Protein AF-A0AAD2J5J3-F1 (afdb_monomer_lite)

Secondary structure (DSSP, 8-state):
--TT--TTSGGGTEEEEEETTEEEEEE-TTS-HHHH--SEEEEETT---SB-TTS-B--HHHHHHHHHHTTSS-----

pLDDT: mean 88.62, std 15.1, range [41.38, 98.25]

Structure (mmCIF, N/CA/C/O backbone):
data_AF-A0AAD2J5J3-F1
#
_entry.id   AF-A0AAD2J5J3-F1
#
loop_
_atom_site.group_PDB
_atom_site.id
_atom_site.type_symbol
_atom_site.label_atom_id
_atom_site.label_alt_id
_atom_site.label_comp_id
_atom_site.label_asym_id
_atom_site.label_entity_id
_atom_site.label_seq_id
_atom_site.pdbx_PDB_ins_code
_atom_site.Cartn_x
_atom_site.Cartn_y
_atom_site.Cartn_z
_atom_site.occupancy
_atom_site.B_iso_or_equiv
_atom_site.auth_seq_id
_atom_site.auth_comp_id
_atom_site.auth_asym_id
_atom_site.auth_atom_id
_atom_site.pdbx_PDB_model_num
ATOM 1 N N . MET A 1 1 ? -22.186 3.350 5.085 1.00 41.38 1 MET A N 1
ATOM 2 C CA . MET A 1 1 ? -21.888 4.771 4.857 1.00 41.38 1 MET A CA 1
ATOM 3 C C . MET A 1 1 ? -20.677 5.153 5.679 1.00 41.38 1 MET A C 1
ATOM 5 O O . MET A 1 1 ? -20.806 5.318 6.890 1.00 41.38 1 MET A O 1
ATOM 9 N N . LEU A 1 2 ? -19.503 5.209 5.055 1.00 45.38 2 LEU A N 1
ATOM 10 C CA . LEU A 1 2 ? -18.275 5.679 5.703 1.00 45.38 2 LEU A CA 1
ATOM 11 C C . LEU A 1 2 ? -17.996 7.093 5.194 1.00 45.38 2 LEU A C 1
ATOM 13 O O . LEU A 1 2 ? -17.244 7.317 4.253 1.00 45.38 2 LEU A O 1
ATOM 17 N N . VAL A 1 3 ? -18.657 8.060 5.825 1.00 44.31 3 VAL A N 1
ATOM 18 C CA . VAL A 1 3 ? -18.453 9.484 5.559 1.00 44.31 3 VAL A CA 1
ATOM 19 C C . VAL A 1 3 ? -17.231 9.943 6.361 1.00 44.31 3 VAL A C 1
ATOM 21 O O . VAL A 1 3 ? -17.301 9.987 7.588 1.00 44.31 3 VAL A O 1
ATOM 24 N N . GLY A 1 4 ? -16.122 10.292 5.693 1.00 45.22 4 GLY A N 1
ATOM 25 C CA . GLY A 1 4 ? -15.012 11.018 6.334 1.00 45.22 4 GLY A CA 1
ATOM 26 C C . GLY A 1 4 ? -13.574 10.669 5.933 1.00 45.22 4 GLY A C 1
ATOM 27 O O . GLY A 1 4 ? -12.656 11.277 6.487 1.00 45.22 4 GLY A O 1
ATOM 28 N N . GLU A 1 5 ? -13.333 9.739 5.007 1.00 48.38 5 GLU A N 1
ATOM 29 C CA . GLU A 1 5 ? -11.960 9.440 4.580 1.00 48.38 5 GLU A CA 1
ATOM 30 C C . GLU A 1 5 ? -11.455 10.493 3.589 1.00 48.38 5 GLU A C 1
ATOM 32 O O . GLU A 1 5 ? -11.643 10.394 2.383 1.00 48.38 5 GLU A O 1
ATOM 37 N N . ASN A 1 6 ? -10.817 11.538 4.114 1.00 52.84 6 ASN A N 1
ATOM 38 C CA . ASN A 1 6 ? -9.863 12.309 3.322 1.00 52.84 6 ASN A CA 1
ATOM 39 C C . ASN A 1 6 ? -8.652 11.398 3.051 1.00 52.84 6 ASN A C 1
ATOM 41 O O . ASN A 1 6 ? -8.282 10.630 3.944 1.00 52.84 6 ASN A O 1
ATOM 45 N N . ASP A 1 7 ? -7.990 11.511 1.895 1.00 54.41 7 ASP A N 1
ATOM 46 C CA . ASP A 1 7 ? -6.801 10.718 1.505 1.00 54.41 7 ASP A CA 1
ATOM 47 C C . ASP A 1 7 ? -5.713 10.629 2.600 1.00 54.41 7 ASP A C 1
ATOM 49 O O . ASP A 1 7 ? -4.925 9.685 2.644 1.00 54.41 7 ASP A O 1
ATOM 53 N N . SER A 1 8 ? -5.699 11.586 3.536 1.00 59.38 8 SER A N 1
ATOM 54 C CA . SER A 1 8 ? -4.854 11.621 4.737 1.00 59.38 8 SER A CA 1
ATOM 55 C C . SER A 1 8 ? -5.167 10.552 5.797 1.00 59.38 8 SER A C 1
ATOM 57 O O . SER A 1 8 ? -4.427 10.427 6.773 1.00 59.38 8 SER A O 1
ATOM 59 N N . THR A 1 9 ? -6.254 9.793 5.652 1.00 79.19 9 THR A N 1
ATOM 60 C CA . THR A 1 9 ? -6.682 8.760 6.609 1.00 79.19 9 THR A CA 1
ATOM 61 C C . THR A 1 9 ? -6.359 7.344 6.158 1.00 79.19 9 THR A C 1
ATOM 63 O O . THR A 1 9 ? -6.169 6.495 7.025 1.00 79.19 9 THR A O 1
ATOM 66 N N . LEU A 1 10 ? -6.189 7.094 4.855 1.00 91.19 10 LEU A N 1
ATOM 67 C CA . LEU A 1 10 ? -5.844 5.767 4.324 1.00 91.19 10 LEU A CA 1
ATOM 68 C C . LEU A 1 10 ? -4.488 5.264 4.833 1.00 91.19 10 LEU A C 1
ATOM 70 O O . LEU A 1 10 ? -4.306 4.066 5.029 1.00 91.19 10 LEU A O 1
ATOM 74 N N . THR A 1 11 ? -3.568 6.173 5.159 1.00 92.19 11 THR A N 1
ATOM 75 C CA . THR A 1 11 ? -2.292 5.849 5.823 1.00 92.19 11 THR A CA 1
ATOM 76 C C . THR A 1 11 ? -2.466 5.239 7.221 1.00 92.19 11 THR A C 1
ATOM 78 O O . THR A 1 11 ? -1.529 4.658 7.761 1.00 92.19 11 THR A O 1
ATOM 81 N N . LYS A 1 12 ? -3.659 5.332 7.825 1.00 93.56 12 LYS A N 1
ATOM 82 C CA . LYS A 1 12 ? -4.007 4.638 9.076 1.00 93.56 12 LYS A CA 1
ATOM 83 C C . LYS A 1 12 ? -4.411 3.179 8.864 1.00 93.56 12 LYS A C 1
ATOM 85 O O . LYS A 1 12 ? -4.536 2.452 9.851 1.00 93.56 12 LYS A O 1
ATOM 90 N N . TYR A 1 13 ? -4.644 2.778 7.618 1.00 94.69 13 TYR A N 1
ATOM 91 C CA . TYR A 1 13 ? -5.083 1.439 7.235 1.00 94.69 13 TYR A CA 1
ATOM 92 C C . TYR A 1 13 ? -4.027 0.706 6.419 1.00 94.69 13 TYR A C 1
ATOM 94 O O . TYR A 1 13 ? -3.897 -0.496 6.589 1.00 94.69 13 TYR A O 1
ATOM 102 N N . LEU A 1 14 ? -3.292 1.401 5.550 1.00 96.19 14 LEU A N 1
ATOM 103 C CA . LEU A 1 14 ? -2.356 0.803 4.601 1.00 96.19 14 LEU A CA 1
ATOM 104 C C . LEU A 1 14 ? -0.943 1.341 4.832 1.00 96.19 14 LEU A C 1
ATOM 106 O O . LEU A 1 14 ? -0.775 2.555 4.943 1.00 96.19 14 LEU A O 1
ATOM 110 N N . ASP A 1 15 ? 0.056 0.461 4.843 1.00 96.75 15 ASP A N 1
ATOM 111 C CA . ASP A 1 15 ? 1.475 0.816 4.722 1.00 96.75 15 ASP A CA 1
ATOM 112 C C . ASP A 1 15 ? 2.149 -0.015 3.627 1.00 96.75 15 ASP A C 1
ATOM 114 O O . ASP A 1 15 ? 2.045 -1.243 3.601 1.00 96.75 15 ASP A O 1
ATOM 118 N N . PHE A 1 16 ? 2.817 0.666 2.697 1.00 97.56 16 PHE A N 1
ATOM 119 C CA . PHE A 1 16 ? 3.483 0.054 1.549 1.00 97.56 16 PHE A CA 1
ATOM 120 C C . PHE A 1 16 ? 4.996 0.039 1.764 1.00 97.56 16 PHE A C 1
ATOM 122 O O . PHE A 1 16 ? 5.637 1.080 1.920 1.00 97.56 16 PHE A O 1
ATOM 129 N N . ARG A 1 17 ? 5.594 -1.149 1.696 1.00 96.81 17 ARG A N 1
ATOM 130 C CA . ARG A 1 17 ? 7.033 -1.356 1.905 1.00 96.81 17 ARG A CA 1
ATOM 131 C C . ARG A 1 17 ? 7.603 -2.335 0.890 1.00 96.81 17 ARG A C 1
ATOM 133 O O . ARG A 1 17 ? 6.963 -3.308 0.497 1.00 96.81 17 ARG A O 1
ATOM 140 N N . LYS A 1 18 ? 8.841 -2.085 0.471 1.00 96.50 18 LYS A N 1
ATOM 141 C CA . LYS A 1 18 ? 9.563 -2.943 -0.469 1.00 96.50 18 LYS A CA 1
ATOM 142 C C . LYS A 1 18 ? 10.257 -4.079 0.277 1.00 96.50 18 LYS A C 1
ATOM 144 O O . LYS A 1 18 ? 11.002 -3.832 1.223 1.00 96.50 18 LYS A O 1
ATOM 149 N N .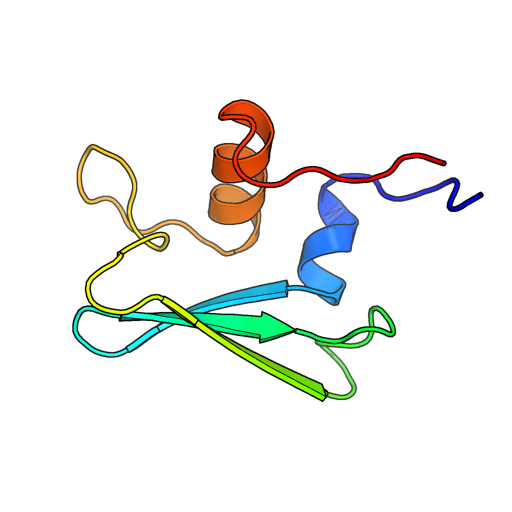 GLU A 1 19 ? 10.069 -5.312 -0.185 1.00 97.00 19 GLU A N 1
ATOM 150 C CA . GLU A 1 19 ? 10.815 -6.494 0.270 1.00 97.00 19 GLU A CA 1
ATOM 151 C C . GLU A 1 19 ? 11.438 -7.193 -0.944 1.00 97.00 19 GLU A C 1
ATOM 153 O O . GLU A 1 19 ? 10.778 -7.934 -1.673 1.00 97.00 19 GLU A O 1
ATOM 158 N N . GLY A 1 20 ? 12.723 -6.927 -1.204 1.00 95.38 20 GLY A N 1
ATOM 159 C CA . GLY A 1 20 ? 13.388 -7.398 -2.422 1.00 95.38 20 GLY A CA 1
ATOM 160 C C . GLY A 1 20 ? 12.733 -6.811 -3.678 1.00 95.38 20 GLY A C 1
ATOM 161 O O . GLY A 1 20 ? 12.685 -5.592 -3.844 1.00 95.38 20 GLY A O 1
ATOM 162 N N . TYR A 1 21 ? 12.219 -7.672 -4.559 1.00 95.69 21 TYR A N 1
ATOM 163 C CA . TYR A 1 21 ? 11.462 -7.264 -5.753 1.00 95.69 21 TYR A CA 1
ATOM 164 C C . TYR A 1 21 ? 9.955 -7.121 -5.510 1.00 95.69 21 TYR A C 1
ATOM 166 O O . TYR A 1 21 ? 9.239 -6.692 -6.411 1.00 95.69 21 TYR A O 1
ATOM 174 N N . ASN A 1 22 ? 9.478 -7.454 -4.312 1.00 97.75 22 ASN A N 1
ATOM 175 C CA . ASN A 1 22 ? 8.061 -7.463 -3.983 1.00 97.75 22 ASN A CA 1
ATOM 176 C C . ASN A 1 22 ? 7.647 -6.161 -3.299 1.00 97.75 22 ASN A C 1
ATOM 178 O O . ASN A 1 22 ? 8.456 -5.491 -2.645 1.00 97.75 22 ASN A O 1
ATOM 182 N N . THR A 1 23 ? 6.354 -5.866 -3.376 1.00 98.25 23 THR A N 1
ATOM 183 C CA . THR A 1 23 ? 5.703 -4.893 -2.501 1.00 98.25 23 THR A CA 1
ATOM 184 C C . THR A 1 23 ? 4.899 -5.653 -1.465 1.00 98.25 23 THR A C 1
ATOM 186 O O . THR A 1 23 ? 4.070 -6.497 -1.801 1.00 98.25 23 THR A O 1
ATOM 189 N N . VAL A 1 24 ? 5.135 -5.339 -0.201 1.00 98.25 24 VAL A N 1
ATOM 190 C CA . VAL A 1 24 ? 4.294 -5.767 0.907 1.00 98.25 24 VAL A CA 1
ATOM 191 C C . VAL A 1 24 ? 3.384 -4.613 1.286 1.00 98.25 24 VAL A C 1
ATOM 193 O O . VAL A 1 24 ? 3.842 -3.482 1.444 1.00 98.25 24 VAL A O 1
ATOM 196 N N . ILE A 1 25 ? 2.101 -4.927 1.418 1.00 98.12 25 ILE A N 1
ATOM 197 C CA . ILE A 1 25 ? 1.076 -4.019 1.910 1.00 98.12 25 ILE A CA 1
ATOM 198 C C . ILE A 1 25 ? 0.637 -4.551 3.266 1.00 98.12 25 ILE A C 1
ATOM 200 O O . ILE A 1 25 ? 0.013 -5.614 3.359 1.00 98.12 25 ILE A O 1
ATOM 204 N N . ASP A 1 26 ? 0.990 -3.813 4.303 1.00 98.12 26 ASP A N 1
ATOM 205 C CA . ASP A 1 26 ? 0.502 -4.034 5.651 1.00 98.12 26 ASP A CA 1
ATOM 206 C C . ASP A 1 26 ? -0.861 -3.354 5.783 1.00 98.12 26 ASP A C 1
ATOM 208 O O . ASP A 1 26 ? -1.016 -2.172 5.469 1.00 98.12 26 ASP A O 1
ATOM 212 N N . VAL A 1 27 ? -1.866 -4.119 6.203 1.00 96.94 27 VAL A N 1
ATOM 213 C CA .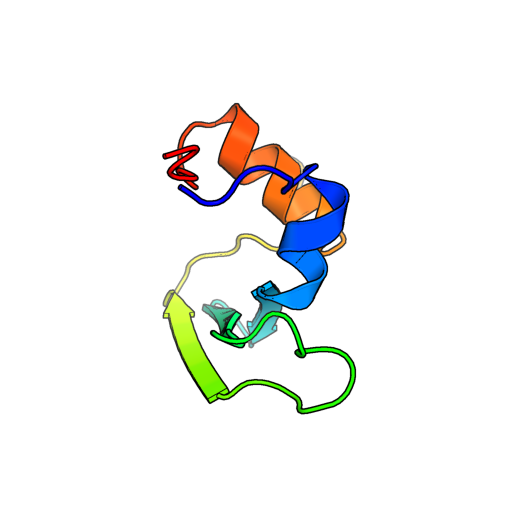 VAL A 1 27 ? -3.258 -3.674 6.279 1.00 96.94 27 VAL A CA 1
ATOM 214 C C . VAL A 1 27 ? -3.732 -3.745 7.729 1.00 96.94 27 VAL A C 1
ATOM 216 O O . VAL A 1 27 ? -3.478 -4.724 8.425 1.00 96.94 27 VAL A O 1
ATOM 219 N N . ASN A 1 28 ? -4.424 -2.708 8.192 1.00 96.38 28 ASN A N 1
ATOM 220 C CA . ASN A 1 28 ? -5.177 -2.694 9.441 1.00 96.38 28 ASN A CA 1
ATOM 221 C C . ASN A 1 28 ? -6.633 -2.349 9.128 1.00 96.38 28 ASN A C 1
ATOM 223 O O . ASN A 1 28 ? -6.942 -1.211 8.783 1.00 96.38 28 ASN A O 1
ATOM 227 N N . THR A 1 29 ? -7.540 -3.305 9.292 1.00 92.81 29 THR A N 1
ATOM 228 C CA . THR A 1 29 ? -8.971 -3.136 8.972 1.00 92.81 29 THR A CA 1
ATOM 229 C C . THR A 1 29 ? -9.723 -2.170 9.888 1.00 92.81 29 THR A C 1
ATOM 231 O O . THR A 1 29 ? -10.886 -1.862 9.639 1.00 92.81 29 THR A O 1
ATOM 234 N N . GLN A 1 30 ? -9.084 -1.708 10.961 1.00 92.81 30 GLN A N 1
ATOM 235 C CA . GLN A 1 30 ? -9.678 -0.868 12.001 1.00 92.81 30 GLN A CA 1
ATOM 236 C C . GLN A 1 30 ? -9.159 0.579 11.970 1.00 92.81 30 GLN A C 1
ATOM 238 O O . GLN A 1 30 ? -9.510 1.362 12.856 1.00 92.81 30 GLN A O 1
ATOM 243 N N . GLY A 1 31 ? -8.294 0.937 11.014 1.00 92.00 31 GLY A N 1
ATOM 244 C CA . GLY A 1 31 ? -7.707 2.279 10.913 1.00 92.00 31 GLY A CA 1
ATOM 245 C C . GLY A 1 31 ? -6.756 2.612 12.064 1.00 92.00 31 GLY A C 1
ATOM 246 O O . GLY A 1 31 ? -6.631 3.769 12.473 1.00 92.00 31 GLY A O 1
ATOM 247 N N . LYS A 1 32 ? -6.128 1.589 12.650 1.00 94.94 32 LYS A N 1
ATOM 248 C CA . LYS A 1 32 ? -5.258 1.690 13.829 1.00 94.94 32 LYS A CA 1
ATOM 249 C C . LYS A 1 32 ? -3.831 1.230 13.546 1.00 94.94 32 LYS A C 1
ATOM 251 O O . LYS A 1 32 ? -3.121 0.876 14.481 1.00 94.94 32 LYS A O 1
ATOM 256 N N . LEU A 1 33 ? -3.374 1.279 12.295 1.00 93.44 33 LEU A N 1
ATOM 257 C CA . LEU A 1 33 ? -2.050 0.785 11.903 1.00 93.44 33 LEU A CA 1
ATOM 258 C C . LEU A 1 33 ? -0.914 1.381 12.755 1.00 93.44 33 LEU A C 1
ATOM 260 O O . LEU A 1 33 ? -0.056 0.651 13.238 1.00 93.44 33 LEU A O 1
ATOM 264 N N . GLY A 1 34 ? -0.966 2.685 13.047 1.00 90.94 34 GLY A N 1
ATOM 265 C CA . GLY A 1 34 ? 0.047 3.361 13.868 1.00 90.94 34 GLY A CA 1
ATOM 266 C C . GLY A 1 34 ? 0.047 3.007 15.365 1.00 90.94 34 GLY A C 1
ATOM 267 O O . GLY A 1 34 ? 1.006 3.342 16.053 1.00 90.94 34 GLY A O 1
ATOM 268 N N . THR A 1 35 ? -1.002 2.364 15.895 1.00 94.19 35 THR A N 1
ATOM 269 C CA . THR A 1 35 ? -1.108 2.016 17.330 1.00 94.19 35 THR A CA 1
ATOM 270 C C . THR A 1 35 ? -1.246 0.519 17.595 1.00 94.19 35 THR A C 1
ATOM 272 O O . THR A 1 35 ? -0.810 0.050 18.643 1.00 94.19 35 THR A O 1
ATOM 275 N N . GLN A 1 36 ? -1.841 -0.233 16.670 1.00 94.62 36 GLN A N 1
ATOM 276 C CA . GLN A 1 36 ? -2.083 -1.674 16.768 1.00 94.62 36 GLN A CA 1
ATOM 277 C C . GLN A 1 36 ? -1.252 -2.495 15.774 1.00 94.62 36 GLN A C 1
ATOM 279 O O . GLN A 1 36 ? -1.201 -3.714 15.912 1.00 94.62 36 GLN A O 1
ATOM 284 N N . GLY A 1 37 ? -0.585 -1.857 14.807 1.00 95.56 37 GLY A N 1
ATOM 285 C CA . GLY A 1 37 ? 0.112 -2.559 13.732 1.00 95.56 37 GLY A CA 1
ATOM 286 C C . GLY A 1 37 ? -0.848 -3.186 12.719 1.00 95.56 37 GLY A C 1
ATOM 287 O O . GLY A 1 37 ? -2.049 -2.912 12.729 1.00 95.56 37 GLY A O 1
ATOM 288 N N . ALA A 1 38 ? -0.309 -3.987 11.805 1.00 97.38 38 ALA A N 1
ATOM 289 C CA . ALA A 1 38 ? -1.085 -4.653 10.765 1.00 97.38 38 ALA A CA 1
ATOM 290 C C . ALA A 1 38 ? -1.854 -5.859 11.327 1.00 97.38 38 ALA A C 1
ATOM 292 O O . ALA A 1 38 ? -1.315 -6.620 12.132 1.00 97.38 38 ALA A O 1
ATOM 293 N N . ASP A 1 39 ? -3.095 -6.051 10.879 1.00 97.69 39 ASP A N 1
ATOM 294 C CA . ASP A 1 39 ? -3.891 -7.262 11.126 1.00 97.69 39 ASP A CA 1
ATOM 295 C C . ASP A 1 39 ? -3.949 -8.186 9.898 1.00 97.69 39 ASP A C 1
ATOM 297 O O . ASP A 1 39 ? -4.329 -9.354 10.009 1.00 97.69 39 ASP A O 1
ATOM 301 N N . GLN A 1 40 ? -3.521 -7.685 8.739 1.00 97.69 40 GLN A N 1
ATOM 302 C CA . GLN A 1 40 ? -3.461 -8.402 7.475 1.00 97.69 40 GLN 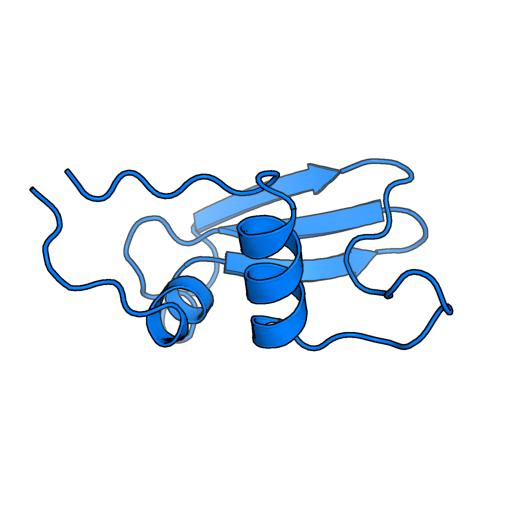A CA 1
ATOM 303 C C . GLN A 1 40 ? -2.205 -8.018 6.687 1.00 97.69 40 GLN A C 1
ATOM 305 O O . GLN A 1 40 ? -1.657 -6.928 6.835 1.00 97.69 40 GLN A O 1
ATOM 310 N N . LYS A 1 41 ? -1.767 -8.931 5.815 1.00 97.44 41 LYS A N 1
ATOM 311 C CA . LYS A 1 41 ? -0.609 -8.749 4.935 1.00 97.44 41 LYS A CA 1
ATOM 312 C C . LYS A 1 41 ? -0.970 -9.173 3.518 1.00 97.44 41 LYS A C 1
ATOM 314 O O . LYS A 1 41 ? -1.427 -10.297 3.310 1.00 97.44 41 LYS A O 1
ATOM 319 N N . ILE A 1 42 ? -0.701 -8.305 2.549 1.00 97.69 42 ILE A N 1
ATOM 320 C CA . ILE A 1 42 ? -0.798 -8.609 1.117 1.00 97.69 42 ILE A CA 1
ATOM 321 C C . ILE A 1 42 ? 0.606 -8.526 0.523 1.00 97.69 42 ILE A C 1
ATOM 323 O O . ILE A 1 42 ? 1.354 -7.593 0.810 1.00 97.69 42 ILE A O 1
ATOM 327 N N . VAL A 1 43 ? 0.974 -9.501 -0.307 1.00 98.00 43 VAL A N 1
ATOM 328 C CA . VAL A 1 43 ? 2.258 -9.507 -1.017 1.00 98.00 43 VAL A CA 1
ATOM 329 C C . VAL A 1 43 ? 1.990 -9.457 -2.511 1.00 98.00 43 VAL A C 1
ATOM 331 O O . VAL A 1 43 ? 1.314 -10.326 -3.056 1.00 98.00 43 VAL A O 1
ATOM 334 N N . LEU A 1 44 ? 2.533 -8.435 -3.164 1.00 97.56 44 LEU A N 1
ATOM 335 C CA . LEU A 1 44 ? 2.574 -8.326 -4.614 1.00 97.56 44 LEU A CA 1
ATOM 336 C C . LEU A 1 44 ? 3.956 -8.777 -5.088 1.00 97.56 44 LEU A C 1
ATOM 338 O O . LEU A 1 44 ? 4.959 -8.092 -4.867 1.00 97.56 44 LEU A O 1
ATOM 342 N N . GLU A 1 45 ? 4.009 -9.952 -5.705 1.00 98.00 45 GLU A N 1
ATOM 343 C CA . GLU A 1 45 ? 5.261 -10.555 -6.157 1.00 98.00 45 GLU A CA 1
ATOM 344 C C . GLU A 1 45 ? 5.785 -9.893 -7.432 1.00 98.00 45 GLU A C 1
ATOM 346 O O . GLU A 1 45 ? 5.043 -9.719 -8.397 1.00 98.00 45 GLU A O 1
ATOM 351 N N . ASN A 1 46 ? 7.079 -9.556 -7.449 1.00 97.19 46 ASN A N 1
ATOM 352 C CA . ASN A 1 46 ? 7.758 -8.889 -8.568 1.00 97.19 46 ASN A CA 1
ATOM 353 C C . ASN A 1 46 ? 7.086 -7.578 -9.021 1.00 97.19 46 ASN A C 1
ATOM 355 O O . ASN A 1 46 ? 7.179 -7.190 -10.186 1.00 97.19 46 ASN A O 1
ATOM 359 N N . VAL A 1 47 ? 6.408 -6.894 -8.098 1.00 96.31 47 VAL A N 1
ATOM 360 C CA . VAL A 1 47 ? 5.771 -5.596 -8.322 1.00 96.31 47 VAL A CA 1
ATOM 361 C C . VAL A 1 47 ? 6.374 -4.585 -7.360 1.00 96.31 47 VAL A C 1
ATOM 363 O O . VAL A 1 47 ? 6.436 -4.826 -6.155 1.00 96.31 47 VAL A O 1
ATOM 366 N N . ASP A 1 48 ? 6.762 -3.424 -7.885 1.00 95.88 48 ASP A N 1
ATOM 367 C CA . ASP A 1 48 ? 7.214 -2.284 -7.093 1.00 95.88 48 ASP A CA 1
ATOM 368 C C . ASP A 1 48 ? 6.180 -1.156 -7.151 1.00 95.88 48 ASP A C 1
ATOM 370 O O . ASP A 1 48 ? 5.982 -0.551 -8.202 1.00 95.88 48 ASP A O 1
ATOM 374 N N . LEU A 1 49 ? 5.517 -0.891 -6.025 1.00 96.75 49 LEU A N 1
ATOM 375 C CA . LEU A 1 49 ? 4.666 0.290 -5.839 1.00 96.75 49 LEU A CA 1
ATOM 376 C C . LEU A 1 49 ? 5.372 1.399 -5.049 1.00 96.75 49 LEU A C 1
ATOM 378 O O . LEU A 1 49 ? 4.806 2.468 -4.866 1.00 96.75 49 LEU A O 1
ATOM 382 N N . THR A 1 50 ? 6.584 1.149 -4.548 1.00 96.81 50 THR A N 1
ATOM 383 C CA . THR A 1 50 ? 7.329 2.070 -3.673 1.00 96.81 50 THR A CA 1
ATOM 384 C C . THR A 1 50 ? 8.190 3.071 -4.431 1.00 96.81 50 THR A C 1
ATOM 386 O O . THR A 1 50 ? 8.746 3.980 -3.820 1.00 96.81 50 THR A O 1
ATOM 389 N N . HIS A 1 51 ? 8.281 2.928 -5.753 1.00 96.25 51 HIS A N 1
ATOM 390 C CA . HIS A 1 51 ? 8.965 3.865 -6.632 1.00 96.25 51 HIS A CA 1
ATOM 391 C C . HIS A 1 51 ? 8.024 4.368 -7.726 1.00 96.25 51 HIS A C 1
ATOM 393 O O . HIS A 1 51 ? 7.158 3.633 -8.204 1.00 96.25 51 HIS A O 1
ATOM 399 N N . ASP A 1 52 ? 8.195 5.626 -8.122 1.00 92.62 52 ASP A N 1
ATOM 400 C CA . ASP A 1 52 ? 7.476 6.196 -9.256 1.00 92.62 52 ASP A CA 1
ATOM 401 C C . ASP A 1 52 ? 8.033 5.693 -10.605 1.00 92.62 52 ASP A C 1
ATOM 403 O O . ASP A 1 52 ? 8.978 4.902 -10.679 1.00 92.62 52 ASP A O 1
ATOM 407 N N . ALA A 1 53 ? 7.459 6.180 -11.709 1.00 88.88 53 ALA A N 1
ATOM 408 C CA . ALA A 1 53 ? 7.885 5.813 -13.063 1.00 88.88 53 ALA A CA 1
ATOM 409 C C . ALA A 1 53 ? 9.336 6.220 -13.401 1.00 88.88 53 ALA A C 1
ATOM 411 O O . ALA A 1 53 ? 9.893 5.730 -14.383 1.00 88.88 53 ALA A O 1
ATOM 412 N N . TYR A 1 54 ? 9.944 7.101 -12.605 1.00 92.81 54 TYR A N 1
ATOM 413 C CA . TYR A 1 54 ? 11.321 7.573 -12.748 1.00 92.81 54 TYR A CA 1
ATOM 414 C C . TYR A 1 54 ? 12.270 6.917 -11.732 1.00 92.81 54 TYR A C 1
ATOM 416 O O . TYR A 1 54 ? 13.436 7.307 -11.635 1.00 92.81 54 TYR A O 1
ATOM 424 N N . GLY A 1 55 ? 11.790 5.924 -10.977 1.00 92.19 55 GLY A N 1
ATOM 425 C CA . GLY A 1 55 ? 12.570 5.223 -9.963 1.00 92.19 55 GLY A CA 1
ATOM 426 C C . GLY A 1 55 ? 12.811 6.040 -8.692 1.00 92.19 55 GLY A C 1
ATOM 427 O O . GLY A 1 55 ? 13.705 5.694 -7.921 1.00 92.19 55 GLY A O 1
ATOM 428 N N . GLN A 1 56 ? 12.064 7.123 -8.459 1.00 95.06 56 GLN A N 1
ATOM 429 C CA . GLN A 1 56 ? 12.139 7.885 -7.212 1.00 95.06 56 GLN A CA 1
ATOM 430 C C . GLN A 1 56 ? 11.317 7.199 -6.129 1.00 95.06 56 GLN A C 1
ATOM 432 O O . GLN A 1 56 ? 10.172 6.819 -6.360 1.00 95.06 56 GLN A O 1
ATOM 437 N N . PHE A 1 57 ? 11.897 7.062 -4.937 1.00 95.44 57 PHE A N 1
ATOM 438 C CA . PHE A 1 57 ? 11.198 6.478 -3.799 1.00 95.44 57 PHE A CA 1
ATOM 439 C C . PHE A 1 57 ? 10.008 7.352 -3.382 1.00 95.44 57 PHE A C 1
ATOM 441 O O . PHE A 1 57 ? 10.137 8.568 -3.217 1.00 95.44 57 PHE A O 1
ATOM 448 N N . MET A 1 58 ? 8.861 6.719 -3.167 1.00 95.62 58 MET A N 1
ATOM 449 C CA . MET A 1 58 ? 7.621 7.354 -2.739 1.00 95.62 58 MET A CA 1
ATOM 450 C C . MET A 1 58 ? 7.328 6.999 -1.282 1.00 95.62 58 MET A C 1
ATOM 452 O O . MET A 1 58 ? 7.449 5.850 -0.866 1.00 95.62 58 MET A O 1
ATOM 456 N N . ASN A 1 59 ? 6.904 7.988 -0.491 1.00 93.38 59 ASN A N 1
ATOM 457 C CA . ASN A 1 59 ? 6.375 7.710 0.842 1.00 93.38 59 ASN A CA 1
ATOM 458 C C . ASN A 1 59 ? 4.954 7.130 0.759 1.00 93.38 59 ASN A C 1
ATOM 460 O O . ASN A 1 59 ? 4.283 7.240 -0.266 1.00 93.38 59 ASN A O 1
ATOM 464 N N . ASN A 1 60 ?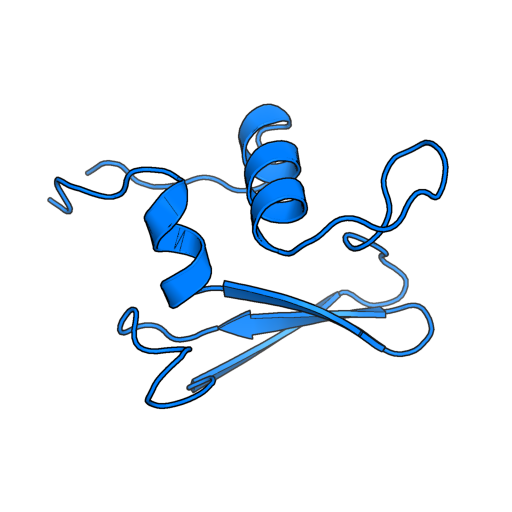 4.475 6.570 1.868 1.00 93.31 60 ASN A N 1
ATOM 465 C CA . ASN A 1 60 ? 3.181 5.897 1.942 1.00 93.31 60 ASN A CA 1
ATOM 466 C C . ASN A 1 60 ? 2.005 6.743 1.401 1.00 93.31 60 ASN A C 1
ATOM 468 O O . ASN A 1 60 ? 1.185 6.263 0.623 1.00 93.31 60 ASN A O 1
ATOM 472 N N . GLN A 1 61 ? 1.962 8.038 1.740 1.00 92.62 61 GLN A N 1
ATOM 473 C CA . GLN A 1 61 ? 0.928 8.951 1.243 1.00 92.62 61 GLN A CA 1
ATOM 474 C C . GLN A 1 61 ? 1.029 9.173 -0.273 1.00 92.62 61 GLN A C 1
ATOM 476 O O . GLN A 1 61 ? 0.010 9.219 -0.956 1.00 92.62 61 GLN A O 1
ATOM 481 N N . ALA A 1 62 ? 2.243 9.317 -0.807 1.00 93.88 62 ALA A N 1
ATOM 482 C CA . ALA A 1 62 ? 2.468 9.489 -2.237 1.00 93.88 62 ALA A CA 1
ATOM 483 C C . ALA A 1 62 ? 2.057 8.238 -3.027 1.00 93.88 62 ALA A C 1
ATOM 485 O O . ALA A 1 62 ? 1.413 8.375 -4.063 1.00 93.88 62 ALA A O 1
ATOM 486 N N . ILE A 1 63 ? 2.346 7.040 -2.504 1.00 95.38 63 ILE A N 1
ATOM 487 C CA . ILE A 1 63 ? 1.924 5.764 -3.103 1.00 95.38 63 ILE A CA 1
ATOM 488 C C . ILE A 1 63 ? 0.395 5.685 -3.157 1.00 95.38 63 ILE A C 1
ATOM 490 O O . ILE A 1 63 ? -0.171 5.423 -4.215 1.00 95.38 63 ILE A O 1
ATOM 494 N N . ILE A 1 64 ? -0.285 5.965 -2.041 1.00 94.19 64 ILE A N 1
ATOM 495 C CA . ILE A 1 64 ? -1.754 5.974 -1.980 1.00 94.19 64 ILE A CA 1
ATOM 496 C C . ILE A 1 64 ? -2.328 6.948 -3.013 1.00 94.19 64 ILE A C 1
ATOM 498 O O . ILE A 1 64 ? -3.182 6.563 -3.809 1.00 94.19 64 ILE A O 1
ATOM 502 N N . ASN A 1 65 ? -1.824 8.183 -3.049 1.00 92.19 65 ASN A N 1
ATOM 503 C CA . ASN A 1 65 ? -2.300 9.200 -3.983 1.00 92.19 65 ASN A CA 1
ATOM 504 C C . ASN A 1 65 ? -2.085 8.784 -5.446 1.00 92.19 65 ASN A C 1
ATOM 506 O O . ASN A 1 65 ? -2.982 8.964 -6.267 1.00 92.19 65 ASN A O 1
ATOM 510 N N . ASP A 1 66 ? -0.927 8.209 -5.776 1.00 92.25 66 ASP A N 1
ATOM 511 C CA . ASP A 1 66 ? -0.623 7.710 -7.120 1.00 92.25 66 ASP A CA 1
ATOM 512 C C . ASP A 1 66 ? -1.589 6.588 -7.538 1.00 92.25 66 ASP A C 1
ATOM 514 O O . ASP A 1 66 ? -2.143 6.614 -8.641 1.00 92.25 66 ASP A O 1
ATOM 518 N N . LEU A 1 67 ? -1.869 5.638 -6.640 1.00 93.50 67 LEU A N 1
ATOM 519 C CA . LEU A 1 67 ? -2.800 4.537 -6.899 1.00 93.50 67 LEU A CA 1
ATOM 520 C C . LEU A 1 67 ? -4.248 5.015 -7.054 1.00 93.50 67 LEU A C 1
ATOM 522 O O . LEU A 1 67 ? -4.954 4.493 -7.920 1.00 93.50 67 LEU A O 1
ATOM 526 N N . LEU A 1 68 ? -4.684 5.999 -6.264 1.00 91.75 68 LEU A N 1
ATOM 527 C CA . LEU A 1 68 ? -6.006 6.624 -6.397 1.00 91.75 68 LEU A CA 1
ATOM 528 C C . LEU A 1 68 ? -6.125 7.363 -7.735 1.00 91.75 68 LEU A C 1
ATOM 530 O O . LEU A 1 68 ? -7.061 7.124 -8.497 1.00 91.75 68 LEU A O 1
ATOM 534 N N . GLN A 1 69 ? -5.142 8.204 -8.072 1.00 91.50 69 GLN A N 1
ATOM 535 C CA . GLN A 1 69 ? -5.129 8.969 -9.325 1.00 91.50 69 GLN A CA 1
ATOM 536 C C . GLN A 1 69 ? -5.111 8.064 -10.562 1.00 91.50 69 GLN A C 1
ATOM 538 O O . GLN A 1 69 ? -5.726 8.387 -11.579 1.00 91.5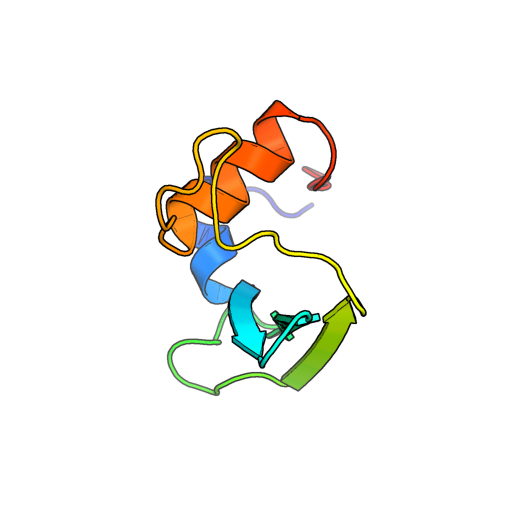0 69 GLN A O 1
ATOM 543 N N . LYS A 1 70 ? -4.440 6.910 -10.480 1.00 91.31 70 LYS A N 1
ATOM 544 C CA . LYS A 1 70 ? -4.403 5.900 -11.549 1.00 91.31 70 LYS A CA 1
ATOM 545 C C . LYS A 1 70 ? -5.609 4.951 -11.548 1.00 91.31 70 LYS A C 1
ATOM 547 O O . LYS A 1 70 ? -5.669 4.076 -12.417 1.00 91.31 70 LYS A O 1
ATOM 552 N N . GLY A 1 71 ? -6.531 5.064 -10.586 1.00 90.81 71 GLY A N 1
ATOM 553 C CA . GLY A 1 71 ? -7.680 4.160 -10.433 1.00 90.81 71 GLY A CA 1
ATOM 554 C C . GLY A 1 71 ? -7.287 2.707 -10.135 1.00 90.81 71 GLY A C 1
ATOM 555 O O . GLY A 1 71 ? -7.963 1.771 -10.562 1.00 90.81 71 GLY A O 1
ATOM 556 N N . LYS A 1 72 ? -6.136 2.501 -9.485 1.00 92.44 72 LYS A N 1
ATOM 557 C CA . LYS A 1 72 ? -5.624 1.188 -9.054 1.00 92.44 72 LYS A CA 1
ATOM 558 C C . LYS A 1 72 ? -6.019 0.853 -7.623 1.00 92.44 72 LYS A C 1
ATOM 560 O O . LYS A 1 72 ? -6.143 -0.324 -7.297 1.00 92.44 72 LYS A O 1
ATOM 565 N N . LEU A 1 73 ? -6.230 1.875 -6.801 1.00 91.62 73 LEU A N 1
ATOM 566 C CA . LEU A 1 73 ? -6.885 1.770 -5.507 1.00 91.62 73 LEU A CA 1
ATOM 567 C C . LEU A 1 73 ? -8.251 2.441 -5.631 1.00 91.62 73 LEU A C 1
ATOM 569 O O . LEU A 1 73 ? -8.328 3.603 -6.017 1.00 91.62 73 LEU A O 1
ATOM 573 N N . ASN A 1 74 ? -9.311 1.705 -5.317 1.00 88.69 74 ASN A N 1
ATOM 574 C CA . ASN A 1 74 ? -10.671 2.231 -5.305 1.00 88.69 74 ASN A CA 1
ATOM 575 C C . ASN A 1 74 ? -11.147 2.305 -3.858 1.00 88.69 74 ASN A C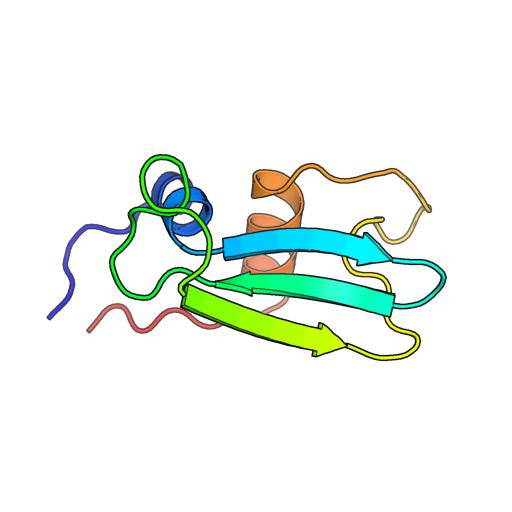 1
ATOM 577 O O . ASN A 1 74 ? -11.037 1.322 -3.126 1.00 88.69 74 ASN A O 1
ATOM 581 N N . VAL A 1 75 ? -11.688 3.456 -3.468 1.00 84.12 75 VAL A N 1
ATOM 582 C CA . VAL A 1 75 ? -12.303 3.661 -2.156 1.00 84.12 75 VAL A CA 1
ATOM 583 C C . VAL A 1 75 ? -13.805 3.733 -2.356 1.00 84.12 75 VAL A C 1
ATOM 585 O O . VAL A 1 75 ? -14.294 4.497 -3.188 1.00 84.12 75 VAL A O 1
ATOM 588 N N . ASP A 1 76 ? -14.537 2.909 -1.615 1.00 80.00 76 ASP A N 1
ATOM 589 C CA . ASP A 1 76 ? -15.990 2.992 -1.584 1.00 80.00 76 ASP A CA 1
ATOM 590 C C . ASP A 1 76 ? -16.401 4.118 -0.628 1.00 80.00 76 ASP A C 1
ATOM 592 O O . ASP A 1 76 ? -16.347 3.975 0.595 1.00 80.00 76 ASP A O 1
ATOM 596 N N . HIS A 1 77 ? -16.790 5.260 -1.192 1.00 62.72 77 HIS A N 1
ATOM 597 C CA . HIS A 1 77 ? -17.350 6.394 -0.454 1.00 62.72 77 HIS A CA 1
ATOM 598 C C . HIS A 1 77 ? -18.855 6.195 -0.236 1.00 62.72 77 HIS A C 1
ATOM 600 O O . HIS A 1 77 ? -19.669 7.022 -0.653 1.00 62.72 77 HIS A O 1
ATOM 606 N N . GLY A 1 78 ? -19.211 5.043 0.331 1.00 54.34 78 GLY A N 1
ATOM 607 C CA . GLY A 1 78 ? -20.598 4.621 0.496 1.00 54.34 78 GLY A CA 1
ATOM 608 C C . GLY A 1 78 ? -21.431 5.521 1.386 1.00 54.34 78 GLY A C 1
ATOM 609 O O . GLY A 1 78 ? -20.874 6.215 2.272 1.00 54.34 78 GLY A O 1
#

InterPro domains:
  IPR019960 Type I secretion C-terminal target domain, VC_A0849 subclass [TIGR03661] (2-73)

Radius of gyration: 12.63 Å; chains: 1; bounding box: 35×23×30 Å

Foldseek 3Di:
DDPDDDLVQCVLAWAWDDDPQKIKIFGDPVSHCVPPNGPDIDIGPNDDLQADPVRHGDGRSRSSVVCVVVVVDDDPND

Organism: Achromobacter aegrifaciens (NCBI:txid1287736)

Sequence (78 aa):
MLVGENDSTLTKYLDFRKEGYNTVIDVNTQGKLGTQGADQKIVLENVDLTHDAYGQFMNNQAIINDLLQKGKLNVDHG